Protein AF-A0A8T1IVX4-F1 (afdb_monomer_lite)

pLDDT: mean 85.38, 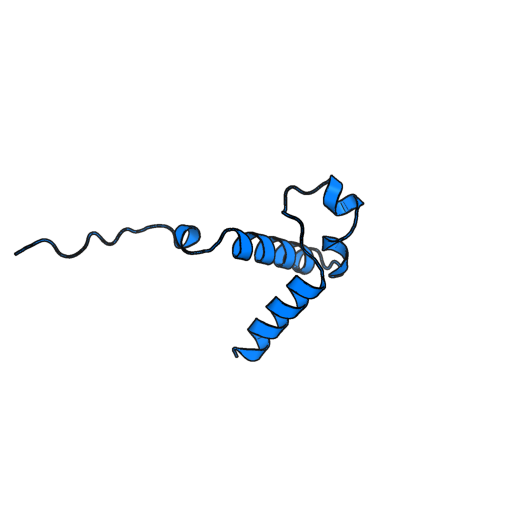std 17.12, range [41.03, 98.12]

Structure (mmCIF, N/CA/C/O backbone):
data_AF-A0A8T1IVX4-F1
#
_entry.id   AF-A0A8T1IVX4-F1
#
loop_
_atom_site.group_PDB
_atom_site.id
_atom_site.type_symbol
_atom_site.label_atom_id
_atom_site.label_alt_id
_atom_site.label_comp_id
_atom_site.label_asym_id
_atom_site.label_entity_id
_atom_site.label_seq_id
_atom_site.pdbx_PDB_ins_code
_atom_site.Cartn_x
_atom_site.Cartn_y
_atom_site.Cartn_z
_atom_site.occupancy
_atom_site.B_iso_or_equiv
_atom_site.auth_seq_id
_atom_site.auth_comp_id
_atom_site.auth_asym_id
_atom_site.auth_atom_id
_atom_site.pdbx_PDB_model_num
ATOM 1 N N . MET A 1 1 ? 29.515 31.378 -26.190 1.00 41.03 1 MET A N 1
ATOM 2 C CA . MET A 1 1 ? 29.710 30.150 -25.390 1.00 41.03 1 MET A CA 1
ATOM 3 C C . MET A 1 1 ? 28.702 30.189 -24.251 1.00 41.03 1 MET A C 1
ATOM 5 O O . MET A 1 1 ? 28.949 30.851 -23.253 1.00 41.03 1 MET A O 1
ATOM 9 N N . THR A 1 2 ? 27.509 29.627 -24.440 1.00 46.50 2 THR A N 1
ATOM 10 C CA . THR A 1 2 ? 26.432 29.697 -23.440 1.00 46.50 2 THR A CA 1
ATOM 11 C C . THR A 1 2 ? 26.506 28.499 -22.505 1.00 46.50 2 THR A C 1
ATOM 13 O O . THR A 1 2 ? 26.169 27.383 -22.880 1.00 46.50 2 THR A O 1
ATOM 16 N N . ASN A 1 3 ? 27.027 28.797 -21.315 1.00 42.22 3 ASN A N 1
ATOM 17 C CA . ASN A 1 3 ? 26.844 28.162 -20.012 1.00 42.22 3 ASN A CA 1
ATOM 18 C C . ASN A 1 3 ? 26.295 26.722 -20.014 1.00 42.22 3 ASN A C 1
ATOM 20 O O . ASN A 1 3 ? 25.090 26.499 -20.141 1.00 42.22 3 ASN A O 1
ATOM 24 N N . ALA A 1 4 ? 27.194 25.757 -19.808 1.00 47.75 4 ALA A N 1
ATOM 25 C CA . ALA A 1 4 ? 26.838 24.377 -19.527 1.00 47.75 4 ALA A CA 1
ATOM 26 C C . ALA A 1 4 ? 25.988 24.314 -18.250 1.00 47.75 4 ALA A C 1
ATOM 28 O O . ALA A 1 4 ? 26.448 24.668 -17.168 1.00 47.75 4 ALA A O 1
ATOM 29 N N . SER A 1 5 ? 24.735 23.906 -18.451 1.00 51.03 5 SER A N 1
ATOM 30 C CA . SER A 1 5 ? 23.795 23.297 -17.514 1.00 51.03 5 SER A CA 1
ATOM 31 C C . SER A 1 5 ? 24.145 23.461 -16.034 1.00 51.03 5 SER A C 1
ATOM 33 O O . SER A 1 5 ? 24.968 22.727 -15.490 1.00 51.03 5 SER A O 1
ATOM 35 N N . ALA A 1 6 ? 23.421 24.356 -15.360 1.00 51.75 6 ALA A N 1
ATOM 36 C CA . ALA A 1 6 ? 23.217 24.240 -13.927 1.00 51.75 6 ALA A CA 1
ATOM 37 C C . ALA A 1 6 ? 22.614 22.853 -13.673 1.00 51.75 6 ALA A C 1
ATOM 39 O O . ALA A 1 6 ? 21.432 22.621 -13.929 1.00 51.75 6 ALA A O 1
ATOM 40 N N . ALA A 1 7 ? 23.451 21.904 -13.257 1.00 54.91 7 ALA A N 1
ATOM 41 C CA . ALA A 1 7 ? 23.012 20.640 -12.706 1.00 54.91 7 ALA A CA 1
ATOM 42 C C . ALA A 1 7 ? 22.206 20.992 -11.458 1.00 54.91 7 ALA A C 1
ATOM 44 O O . ALA A 1 7 ? 22.751 21.227 -10.381 1.00 54.91 7 ALA A O 1
ATOM 45 N N . ALA A 1 8 ? 20.896 21.138 -11.645 1.00 55.53 8 ALA A N 1
ATOM 46 C CA . ALA A 1 8 ? 19.961 21.248 -10.558 1.00 55.53 8 ALA A CA 1
ATOM 47 C C . ALA A 1 8 ? 20.092 19.944 -9.778 1.00 55.53 8 ALA A C 1
ATOM 49 O O . ALA A 1 8 ? 19.602 18.900 -10.207 1.00 55.53 8 ALA A O 1
ATOM 50 N N . THR A 1 9 ? 20.761 20.010 -8.632 1.00 53.66 9 THR A N 1
ATOM 51 C CA . THR A 1 9 ? 20.647 19.034 -7.549 1.00 53.66 9 THR A CA 1
ATOM 52 C C . THR A 1 9 ? 19.216 19.109 -7.002 1.00 53.66 9 THR A C 1
ATOM 54 O O . THR A 1 9 ? 18.972 19.488 -5.863 1.00 53.66 9 THR A O 1
ATOM 57 N N . GLY A 1 10 ? 18.234 18.848 -7.863 1.00 57.62 10 GLY A N 1
ATOM 58 C CA . GLY A 1 10 ? 16.854 18.642 -7.491 1.00 57.62 10 GLY A CA 1
ATOM 59 C C . GLY A 1 10 ? 16.768 17.247 -6.907 1.00 57.62 10 GLY A C 1
ATOM 60 O O . GLY A 1 10 ? 17.149 16.272 -7.554 1.00 57.62 10 GLY A O 1
ATOM 61 N N . THR A 1 11 ? 16.306 17.149 -5.667 1.00 63.34 11 THR A N 1
ATOM 62 C CA . THR A 1 11 ? 16.027 15.876 -5.011 1.00 63.34 11 THR A CA 1
ATOM 63 C C . THR A 1 11 ? 15.199 15.001 -5.956 1.00 63.34 11 THR A C 1
ATOM 65 O O . THR A 1 11 ? 14.132 15.430 -6.392 1.00 63.34 11 THR A O 1
ATOM 68 N N . LEU A 1 12 ? 15.646 13.767 -6.239 1.00 64.88 12 LEU A N 1
ATOM 69 C CA . LEU A 1 12 ? 14.924 12.778 -7.069 1.00 64.88 12 LEU A CA 1
ATOM 70 C C . LEU A 1 12 ? 13.446 12.604 -6.664 1.00 64.88 12 LEU A C 1
ATOM 72 O O . LEU A 1 12 ? 12.626 12.159 -7.458 1.00 64.88 12 LEU A O 1
ATOM 76 N N . VAL A 1 13 ? 13.100 13.000 -5.438 1.00 61.47 13 VAL A N 1
ATOM 77 C CA . VAL A 1 13 ? 11.737 13.114 -4.911 1.00 61.47 13 VAL A CA 1
ATOM 78 C C . VAL A 1 13 ? 10.793 13.897 -5.834 1.00 61.47 13 VAL A C 1
ATOM 80 O O . VAL A 1 13 ? 9.636 13.508 -5.928 1.00 61.47 13 VAL A O 1
ATOM 83 N N . SER A 1 14 ? 11.244 14.935 -6.554 1.00 65.50 14 SER A N 1
ATOM 84 C CA . SER A 1 14 ? 10.363 15.668 -7.484 1.00 65.50 14 SER A CA 1
ATOM 85 C C . SER A 1 14 ? 9.955 14.849 -8.716 1.00 65.50 14 SER A C 1
ATOM 87 O O . SER A 1 14 ? 8.932 15.141 -9.330 1.00 65.50 14 SER A O 1
ATOM 89 N N . TRP A 1 15 ? 10.724 13.812 -9.061 1.00 70.12 15 TRP A N 1
ATOM 90 C CA . TRP A 1 15 ? 10.460 12.926 -10.197 1.00 70.12 15 TRP A CA 1
ATOM 91 C C . TRP A 1 15 ? 9.571 11.733 -9.837 1.00 70.12 15 TRP A C 1
ATOM 93 O O . TRP A 1 15 ? 8.99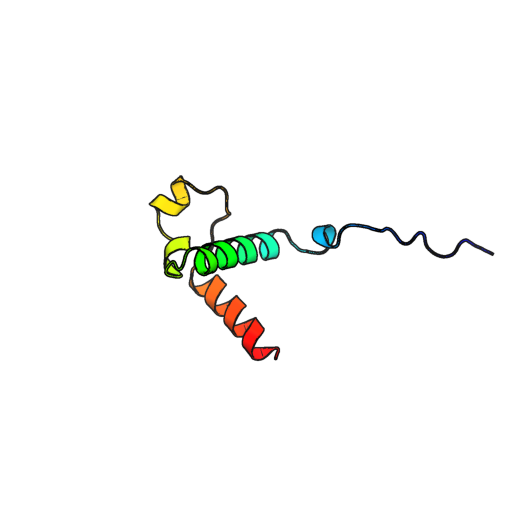5 11.097 -10.721 1.00 70.12 15 TRP A O 1
ATOM 103 N N . VAL A 1 16 ? 9.438 11.411 -8.548 1.00 80.12 16 VAL A N 1
ATOM 10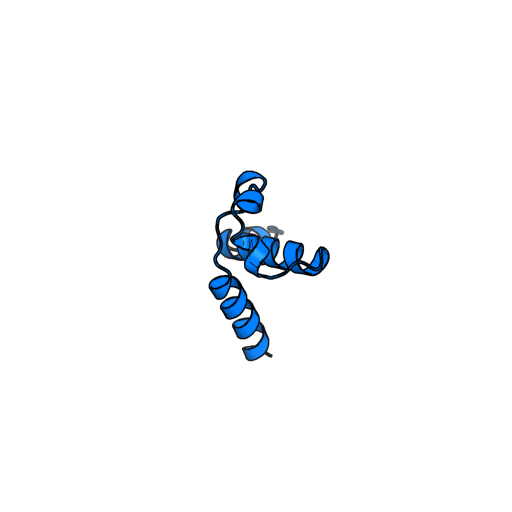4 C CA . VAL A 1 16 ? 8.604 10.295 -8.098 1.00 80.12 16 VAL A CA 1
ATOM 105 C C . VAL A 1 16 ? 7.175 10.781 -7.903 1.00 80.12 16 VAL A C 1
ATOM 107 O O . VAL A 1 16 ? 6.898 11.646 -7.076 1.00 80.12 16 VAL A O 1
ATOM 110 N N . SER A 1 17 ? 6.232 10.188 -8.640 1.00 85.44 17 SER A N 1
ATOM 111 C CA . SER A 1 17 ? 4.817 10.515 -8.446 1.00 85.44 17 SER A CA 1
ATOM 112 C C . SER A 1 17 ? 4.372 10.206 -7.011 1.00 85.44 17 SER A C 1
ATOM 114 O O . SER A 1 17 ? 4.683 9.143 -6.465 1.00 85.44 17 SER A O 1
ATOM 116 N N . GLN A 1 18 ? 3.554 11.086 -6.426 1.00 84.50 18 GLN A N 1
ATOM 117 C CA . GLN A 1 18 ? 3.006 10.893 -5.077 1.00 84.50 18 GLN A CA 1
ATOM 118 C C . GLN A 1 18 ? 2.302 9.534 -4.926 1.00 84.50 18 GLN A C 1
ATOM 120 O O . GLN A 1 18 ? 2.383 8.885 -3.887 1.00 84.50 18 GLN A O 1
ATOM 125 N N . LYS A 1 19 ? 1.658 9.055 -5.997 1.00 85.75 19 LYS A N 1
ATOM 126 C CA . LYS A 1 19 ? 1.005 7.742 -6.054 1.00 85.75 19 LYS A CA 1
ATOM 127 C C . LYS A 1 19 ? 1.981 6.589 -5.796 1.00 85.75 19 LYS A C 1
ATOM 129 O O . LYS A 1 19 ? 1.640 5.660 -5.066 1.00 85.75 19 LYS A O 1
ATOM 134 N N . VAL A 1 20 ? 3.174 6.641 -6.388 1.00 86.88 20 VAL A N 1
ATOM 135 C CA . VAL A 1 20 ? 4.225 5.629 -6.191 1.00 86.88 20 VAL A CA 1
ATOM 136 C C . VAL A 1 20 ? 4.793 5.733 -4.778 1.00 86.88 20 VAL A C 1
ATOM 138 O O . VAL A 1 20 ? 4.891 4.711 -4.099 1.00 86.88 20 VAL A O 1
ATOM 141 N N . SER A 1 21 ? 5.045 6.951 -4.290 1.00 89.50 21 SER A N 1
ATOM 142 C CA . SER A 1 21 ? 5.495 7.188 -2.911 1.00 89.50 21 SER A CA 1
ATOM 143 C C . SER A 1 21 ? 4.527 6.611 -1.875 1.00 89.50 21 SER A C 1
ATOM 145 O O . SER A 1 21 ? 4.951 5.936 -0.940 1.00 89.50 21 SER A O 1
ATOM 147 N N . ASN A 1 22 ? 3.217 6.788 -2.071 1.00 92.31 22 ASN A N 1
ATOM 148 C CA . ASN A 1 22 ? 2.194 6.262 -1.163 1.00 92.31 22 ASN A CA 1
ATOM 149 C C . ASN A 1 22 ? 2.156 4.727 -1.161 1.00 92.31 22 ASN A C 1
ATOM 151 O O . ASN A 1 22 ? 2.064 4.108 -0.103 1.00 92.31 22 ASN A O 1
ATOM 155 N N . ARG A 1 23 ? 2.251 4.096 -2.339 1.00 93.94 23 ARG A N 1
ATOM 156 C CA . ARG A 1 23 ? 2.292 2.627 -2.469 1.00 93.94 23 ARG A CA 1
ATOM 157 C C . ARG A 1 23 ? 3.526 2.042 -1.789 1.00 93.94 23 ARG A C 1
ATOM 159 O O . ARG A 1 23 ? 3.420 1.040 -1.088 1.00 93.94 23 ARG A O 1
ATOM 166 N N . TYR A 1 24 ? 4.675 2.688 -1.966 1.00 94.12 24 TYR A N 1
ATOM 167 C CA . TYR A 1 24 ? 5.908 2.293 -1.297 1.00 94.12 24 TYR A CA 1
ATOM 168 C C . TYR A 1 24 ? 5.810 2.458 0.224 1.00 94.12 24 TYR A C 1
ATOM 170 O O . TYR A 1 24 ? 6.207 1.556 0.954 1.00 94.12 24 TYR A O 1
ATOM 178 N N . ALA A 1 25 ? 5.233 3.561 0.714 1.00 96.12 25 ALA A N 1
ATOM 179 C CA . ALA A 1 25 ? 5.037 3.778 2.147 1.00 96.12 25 ALA A CA 1
ATOM 180 C C . ALA A 1 25 ? 4.183 2.671 2.790 1.00 96.12 25 ALA A C 1
ATOM 182 O O . ALA A 1 25 ? 4.547 2.163 3.851 1.00 96.12 25 ALA A O 1
ATOM 183 N N . TRP A 1 26 ? 3.109 2.241 2.116 1.00 97.50 26 TRP A N 1
ATOM 184 C CA . TRP A 1 26 ? 2.303 1.094 2.542 1.00 97.50 26 TRP A CA 1
ATOM 185 C C . TRP A 1 26 ? 3.113 -0.202 2.608 1.00 97.50 26 TRP A C 1
ATOM 187 O O . TRP A 1 26 ? 3.099 -0.874 3.637 1.00 97.50 26 TRP A O 1
ATOM 197 N N . LEU A 1 27 ? 3.843 -0.540 1.541 1.00 96.69 27 LEU A N 1
ATOM 198 C CA . LEU A 1 27 ? 4.665 -1.755 1.500 1.00 96.69 27 LEU A CA 1
ATOM 199 C C . LEU A 1 27 ? 5.743 -1.751 2.584 1.00 96.69 27 LEU A C 1
ATOM 201 O O . LEU A 1 27 ? 5.913 -2.747 3.281 1.00 96.69 27 LEU A O 1
ATOM 205 N N . ARG A 1 28 ? 6.429 -0.619 2.763 1.00 97.06 28 ARG A N 1
ATOM 206 C CA . ARG A 1 28 ? 7.439 -0.447 3.807 1.00 97.06 28 ARG A CA 1
ATOM 207 C C . ARG A 1 28 ? 6.839 -0.711 5.183 1.00 97.06 28 ARG A C 1
ATOM 209 O O . ARG A 1 28 ? 7.405 -1.471 5.952 1.00 97.06 28 ARG A O 1
ATOM 216 N N . TRP A 1 29 ? 5.692 -0.122 5.502 1.00 97.69 29 TRP A N 1
ATOM 217 C CA . TRP A 1 29 ? 5.070 -0.344 6.806 1.00 97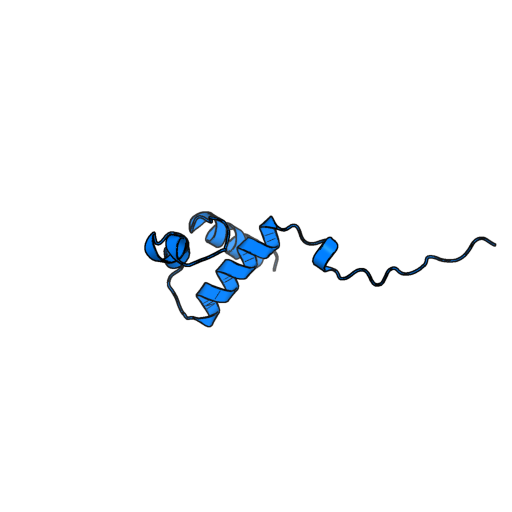.69 29 TRP A CA 1
ATOM 218 C C . TRP A 1 29 ? 4.703 -1.817 7.015 1.00 97.69 29 TRP A C 1
ATOM 220 O O . TRP A 1 29 ? 5.104 -2.413 8.012 1.00 97.69 29 TRP A O 1
ATOM 230 N N . ILE A 1 30 ? 4.014 -2.423 6.048 1.00 97.50 30 ILE A N 1
ATOM 231 C CA . ILE A 1 30 ? 3.577 -3.820 6.138 1.00 97.50 30 ILE A CA 1
ATOM 232 C C . ILE A 1 30 ? 4.770 -4.759 6.361 1.00 97.50 30 ILE A C 1
ATOM 234 O O . ILE A 1 30 ? 4.727 -5.595 7.260 1.00 97.50 30 ILE A O 1
ATOM 238 N N . VAL A 1 31 ? 5.849 -4.589 5.592 1.00 96.69 31 VAL A N 1
ATOM 239 C CA . VAL A 1 31 ? 7.046 -5.438 5.678 1.00 96.69 31 VAL A CA 1
ATOM 240 C C . VAL A 1 31 ? 7.802 -5.212 6.986 1.00 96.69 31 VAL A C 1
ATOM 242 O O . VAL A 1 31 ? 8.108 -6.174 7.686 1.00 96.69 31 VAL A O 1
ATOM 245 N N . MET A 1 32 ? 8.077 -3.957 7.355 1.00 98.12 32 MET A N 1
ATOM 246 C CA . MET A 1 32 ? 8.864 -3.646 8.555 1.00 98.12 32 MET A CA 1
ATOM 247 C C . MET A 1 32 ? 8.139 -4.020 9.853 1.00 98.12 32 MET A C 1
ATOM 249 O O . MET A 1 32 ? 8.795 -4.310 10.848 1.00 98.12 32 MET A O 1
ATOM 253 N N . SER A 1 33 ? 6.805 -4.017 9.855 1.00 97.56 33 SER A N 1
ATOM 254 C CA . SER A 1 33 ? 5.994 -4.429 11.00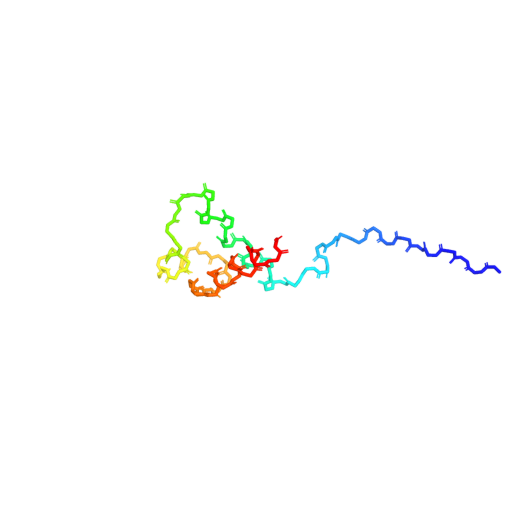7 1.00 97.56 33 SER A CA 1
ATOM 255 C C . SER A 1 33 ? 5.526 -5.885 10.939 1.00 97.56 33 SER A C 1
ATOM 257 O O . SER A 1 33 ? 4.789 -6.310 11.825 1.00 97.56 33 SER A O 1
ATOM 259 N N . ASN A 1 34 ? 5.941 -6.646 9.920 1.00 97.19 34 ASN A N 1
ATOM 260 C CA . ASN A 1 34 ? 5.535 -8.035 9.696 1.00 97.19 34 ASN A CA 1
ATOM 261 C C . ASN A 1 34 ? 4.004 -8.238 9.746 1.00 97.19 34 ASN A C 1
ATOM 263 O O . ASN A 1 34 ? 3.489 -9.134 10.416 1.00 97.19 34 ASN A O 1
ATOM 267 N N . LEU A 1 35 ? 3.269 -7.357 9.067 1.00 97.38 35 LEU A N 1
ATOM 268 C CA . LEU A 1 35 ? 1.808 -7.367 9.023 1.00 97.38 35 LEU A CA 1
ATOM 269 C C . LEU A 1 35 ? 1.301 -8.124 7.785 1.00 97.38 35 LEU A C 1
ATOM 271 O O . LEU A 1 35 ? 1.997 -8.196 6.769 1.00 97.38 35 LEU A O 1
ATOM 275 N N . PRO A 1 36 ? 0.069 -8.663 7.813 1.00 97.38 36 PRO A N 1
ATOM 276 C CA . PRO A 1 36 ? -0.555 -9.190 6.605 1.00 97.38 36 PRO A CA 1
ATOM 277 C C . PRO A 1 36 ? -0.839 -8.059 5.605 1.00 97.38 36 PRO A C 1
ATOM 279 O O . PRO A 1 36 ? -1.152 -6.937 6.002 1.00 97.38 36 PRO A O 1
ATOM 282 N N . LEU A 1 37 ? -0.818 -8.354 4.298 1.00 96.25 37 LEU A N 1
ATOM 283 C CA . LEU A 1 37 ? -1.136 -7.353 3.264 1.00 96.25 37 LEU A CA 1
ATOM 284 C C . LEU A 1 37 ? -2.530 -6.731 3.454 1.00 96.25 37 LEU A C 1
ATOM 286 O O . LEU A 1 37 ? -2.688 -5.537 3.219 1.00 96.25 37 LEU A O 1
ATOM 290 N N . SER A 1 38 ? -3.507 -7.508 3.943 1.00 97.00 38 SER A N 1
ATOM 291 C CA . SER A 1 38 ? -4.873 -7.046 4.255 1.00 97.00 38 SER A CA 1
ATOM 292 C C . SER A 1 38 ? -4.936 -5.913 5.279 1.00 97.00 38 SER A C 1
ATOM 294 O O . SER A 1 38 ? -5.946 -5.219 5.369 1.00 97.00 38 SER A O 1
ATOM 296 N N . PHE A 1 39 ? -3.849 -5.659 6.009 1.00 97.56 39 PHE A N 1
ATOM 297 C CA . PHE A 1 39 ? -3.741 -4.534 6.928 1.00 97.56 39 PHE A CA 1
ATOM 298 C C . PHE A 1 39 ? -4.020 -3.182 6.258 1.00 97.56 39 PHE A C 1
ATOM 300 O O . PHE A 1 39 ? -4.592 -2.299 6.897 1.00 97.56 39 PHE A O 1
ATOM 307 N N . CYS A 1 40 ? -3.665 -3.008 4.979 1.00 96.06 40 CYS A N 1
ATOM 308 C CA . CYS A 1 40 ? -3.895 -1.742 4.282 1.00 96.06 40 CYS A CA 1
ATOM 309 C C . CYS A 1 40 ? -5.373 -1.445 3.992 1.00 96.06 40 CYS A C 1
ATOM 311 O O . CYS A 1 40 ? -5.693 -0.303 3.671 1.00 96.06 40 CYS A O 1
ATOM 313 N N . GLU A 1 4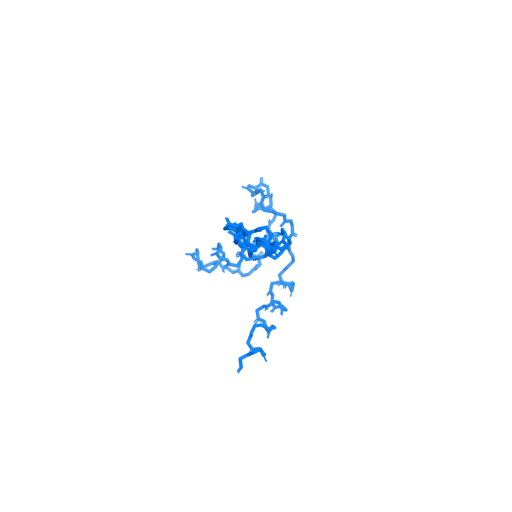1 ? -6.264 -2.428 4.115 1.00 97.19 41 GLU A N 1
ATOM 314 C CA . GLU A 1 41 ? -7.712 -2.289 3.906 1.00 97.19 41 GLU A CA 1
ATOM 315 C C . GLU A 1 41 ? -8.514 -2.327 5.212 1.00 97.19 41 GLU A C 1
ATOM 317 O O . GLU A 1 41 ? -9.716 -2.079 5.198 1.00 97.19 41 GLU A O 1
ATOM 322 N N . SER A 1 42 ? -7.859 -2.593 6.345 1.00 97.06 42 SER A N 1
ATOM 323 C CA . SER A 1 42 ? -8.497 -2.597 7.662 1.00 97.06 42 SER A CA 1
ATOM 324 C C . SER A 1 42 ? -9.121 -1.238 7.984 1.00 97.06 42 SER A C 1
ATOM 326 O O . SER A 1 42 ? -8.462 -0.198 7.888 1.00 97.06 42 SER A O 1
ATOM 328 N N . GLU A 1 43 ? -10.380 -1.251 8.423 1.00 96.12 43 GLU A N 1
ATOM 329 C CA . GLU A 1 43 ? -11.119 -0.042 8.792 1.00 96.12 43 GLU A CA 1
ATOM 330 C C . GLU A 1 43 ? -10.432 0.717 9.934 1.00 96.12 43 GLU A C 1
ATOM 332 O O . GLU A 1 43 ? -10.237 1.927 9.845 1.00 96.12 43 GLU A O 1
ATOM 337 N N . LEU A 1 44 ? -9.969 0.004 10.965 1.00 96.44 44 LEU A N 1
ATOM 338 C CA . LEU A 1 44 ? -9.217 0.614 12.064 1.00 96.44 44 LEU A CA 1
ATOM 339 C C . LEU A 1 44 ? -7.936 1.272 11.548 1.00 96.44 44 LEU A C 1
ATOM 341 O O . LEU A 1 44 ? -7.651 2.422 11.869 1.00 96.44 44 LEU A O 1
ATOM 345 N N . THR A 1 45 ? -7.184 0.592 10.682 1.00 96.06 45 THR A N 1
ATOM 346 C CA . THR A 1 45 ? -5.965 1.169 10.099 1.00 96.06 45 THR A CA 1
ATOM 347 C C . THR A 1 45 ? -6.275 2.435 9.306 1.00 96.06 45 THR A C 1
ATOM 349 O O . THR A 1 45 ? -5.537 3.412 9.410 1.00 96.06 45 THR A O 1
ATOM 352 N N . ARG A 1 46 ? -7.379 2.446 8.549 1.00 95.25 46 ARG A N 1
ATOM 353 C CA . ARG A 1 46 ? -7.848 3.620 7.803 1.00 95.25 46 ARG A CA 1
ATOM 354 C C . ARG A 1 46 ? -8.190 4.801 8.705 1.00 95.25 46 ARG A C 1
ATOM 356 O O . ARG A 1 46 ? -7.917 5.927 8.310 1.00 95.25 46 ARG A O 1
ATOM 363 N N . GLN A 1 47 ? -8.743 4.555 9.890 1.00 96.44 47 GLN A N 1
ATOM 364 C CA . GLN A 1 47 ? -9.073 5.609 10.854 1.00 96.44 47 GLN A CA 1
ATOM 365 C C . GLN A 1 47 ? -7.829 6.247 11.491 1.00 96.44 47 GLN A C 1
ATOM 367 O O . GLN A 1 47 ? -7.866 7.420 11.855 1.00 96.44 47 GLN A O 1
ATOM 372 N N . TYR A 1 48 ? -6.725 5.502 11.607 1.00 95.62 48 TYR A N 1
ATOM 373 C CA . TYR A 1 48 ? -5.518 5.955 12.312 1.00 95.62 48 TYR A CA 1
ATOM 374 C C . TYR A 1 48 ? -4.335 6.320 11.402 1.00 95.62 48 TYR A C 1
ATOM 376 O O . TYR A 1 48 ? -3.267 6.677 11.900 1.00 95.62 48 TYR A O 1
ATOM 384 N N . THR A 1 49 ? -4.483 6.243 10.077 1.00 95.62 49 THR A N 1
ATOM 385 C CA . THR A 1 49 ? -3.410 6.565 9.128 1.00 95.62 49 THR A CA 1
ATOM 386 C C . THR A 1 49 ? -3.720 7.790 8.278 1.00 95.62 49 THR A C 1
ATOM 388 O O . THR A 1 49 ? -4.850 8.007 7.859 1.00 95.62 49 THR A O 1
ATOM 391 N N . ASN A 1 50 ? -2.673 8.541 7.934 1.00 95.12 50 ASN A N 1
ATOM 392 C CA . ASN A 1 50 ? -2.732 9.595 6.919 1.00 95.12 50 ASN A CA 1
ATOM 393 C C . ASN A 1 50 ? -2.351 9.088 5.517 1.00 95.12 50 ASN A C 1
ATOM 395 O O . ASN A 1 50 ? -2.282 9.873 4.570 1.00 95.12 50 ASN A O 1
ATOM 399 N N . LEU A 1 51 ? -2.045 7.794 5.365 1.00 95.31 51 LEU A N 1
ATOM 400 C CA . LEU A 1 51 ? -1.720 7.228 4.062 1.00 95.31 51 LEU A CA 1
ATOM 401 C C . LEU A 1 51 ? -2.981 7.106 3.195 1.00 95.31 51 LEU A C 1
ATOM 403 O O . LEU A 1 51 ? -3.989 6.564 3.654 1.00 95.31 51 LEU A O 1
ATOM 407 N N . PRO A 1 52 ? -2.928 7.528 1.918 1.00 95.31 52 PRO A N 1
ATOM 408 C CA . PRO A 1 52 ? -4.068 7.398 1.022 1.00 95.31 52 PRO A CA 1
ATOM 409 C C . PRO A 1 52 ? -4.511 5.956 0.836 1.00 95.31 52 PRO A C 1
ATOM 411 O O . PRO A 1 52 ? -3.701 5.024 0.883 1.00 95.31 52 PRO A O 1
ATOM 414 N N . ALA A 1 53 ? -5.805 5.796 0.572 1.00 94.94 53 ALA A N 1
ATOM 415 C CA . ALA A 1 53 ? -6.405 4.489 0.449 1.00 94.94 53 ALA A CA 1
ATOM 416 C C . ALA A 1 53 ? -5.752 3.644 -0.659 1.00 94.94 53 ALA A C 1
ATOM 418 O O . ALA A 1 53 ? -5.586 4.101 -1.791 1.00 94.94 53 ALA A O 1
ATOM 419 N N . VAL A 1 54 ? -5.389 2.403 -0.333 1.00 95.69 54 VAL A N 1
ATOM 420 C CA . VAL A 1 54 ? -4.882 1.410 -1.289 1.00 95.69 54 VAL A CA 1
ATOM 421 C C . VAL A 1 54 ? -5.579 0.070 -1.086 1.00 95.69 54 VAL A C 1
ATOM 423 O O . VAL A 1 54 ? -5.942 -0.256 0.045 1.00 95.69 54 VAL A O 1
ATOM 426 N N . ALA A 1 55 ? -5.764 -0.666 -2.181 1.00 96.12 55 ALA A N 1
ATOM 427 C CA . ALA A 1 55 ? -6.272 -2.029 -2.161 1.00 96.12 55 ALA A CA 1
ATOM 428 C C . ALA A 1 55 ? -5.126 -3.050 -2.108 1.00 96.12 55 ALA A C 1
ATOM 430 O O . ALA A 1 55 ? -4.055 -2.814 -2.684 1.00 96.12 55 ALA A O 1
ATOM 431 N N . VAL A 1 56 ? -5.360 -4.203 -1.486 1.00 97.38 56 VAL A N 1
ATOM 432 C CA . VAL A 1 56 ? -4.388 -5.303 -1.387 1.00 97.38 56 VAL A CA 1
ATOM 433 C C . VAL A 1 56 ? -3.919 -5.739 -2.768 1.00 97.38 56 VAL A C 1
ATOM 435 O O . VAL A 1 56 ? -2.715 -5.861 -3.002 1.00 97.38 56 VAL A O 1
ATOM 438 N N . ASP A 1 57 ? -4.845 -5.900 -3.713 1.00 97.62 57 ASP A N 1
ATOM 439 C CA . ASP A 1 57 ? -4.508 -6.352 -5.064 1.00 97.62 57 ASP A CA 1
ATOM 440 C C . ASP A 1 57 ? -3.644 -5.340 -5.815 1.00 97.62 57 ASP A C 1
ATOM 442 O O . ASP A 1 57 ? -2.749 -5.719 -6.566 1.00 97.62 57 ASP A O 1
ATOM 446 N N . THR A 1 58 ? -3.808 -4.041 -5.540 1.00 95.94 58 THR A N 1
ATOM 447 C CA . THR A 1 58 ? -2.903 -3.026 -6.097 1.00 95.94 58 THR A CA 1
ATOM 448 C C . THR A 1 58 ? -1.474 -3.229 -5.601 1.00 95.94 58 THR A C 1
ATOM 450 O O . THR A 1 58 ? -0.534 -3.083 -6.381 1.00 95.94 58 THR A O 1
ATOM 453 N N . LEU A 1 59 ? -1.284 -3.548 -4.316 1.00 95.81 59 LEU A N 1
ATOM 454 C CA . LEU A 1 59 ? 0.046 -3.817 -3.770 1.00 95.81 59 LEU A CA 1
ATOM 455 C C . LEU A 1 59 ? 0.638 -5.103 -4.356 1.00 95.81 59 LEU A C 1
ATOM 457 O O . LEU A 1 59 ? 1.792 -5.076 -4.779 1.00 95.81 59 LEU A O 1
ATOM 461 N N . ARG A 1 60 ? -0.160 -6.173 -4.473 1.00 96.25 60 ARG A N 1
ATOM 462 C CA . ARG A 1 60 ? 0.259 -7.433 -5.111 1.00 96.25 60 ARG A CA 1
ATOM 463 C C . ARG A 1 60 ? 0.731 -7.220 -6.544 1.00 96.25 60 ARG A C 1
ATOM 465 O O . ARG A 1 60 ? 1.854 -7.590 -6.864 1.00 96.25 60 ARG A O 1
ATOM 472 N N . VAL A 1 61 ? -0.064 -6.542 -7.374 1.00 96.25 61 VAL A N 1
ATOM 473 C CA . VAL A 1 61 ? 0.298 -6.256 -8.772 1.00 96.25 61 VAL A CA 1
ATOM 474 C C . VAL A 1 61 ? 1.604 -5.462 -8.863 1.00 96.25 61 VAL A C 1
ATOM 476 O O . VAL A 1 61 ? 2.437 -5.754 -9.720 1.00 96.25 61 VAL A O 1
ATOM 479 N N . ASN A 1 62 ? 1.826 -4.486 -7.972 1.00 93.00 62 ASN A N 1
ATOM 480 C CA . ASN A 1 62 ? 3.092 -3.745 -7.948 1.00 93.00 62 ASN A CA 1
ATOM 481 C C . ASN A 1 62 ? 4.275 -4.659 -7.590 1.00 93.00 62 ASN A C 1
ATOM 483 O O . ASN A 1 62 ? 5.315 -4.573 -8.235 1.00 93.00 62 ASN A O 1
ATOM 487 N N . MET A 1 63 ? 4.125 -5.526 -6.583 1.00 93.50 63 MET A N 1
ATOM 488 C CA . MET A 1 63 ? 5.178 -6.463 -6.170 1.00 93.50 63 MET A CA 1
ATOM 489 C C . MET A 1 63 ? 5.513 -7.456 -7.285 1.00 93.50 63 MET A C 1
ATOM 491 O O . MET A 1 63 ? 6.684 -7.652 -7.598 1.00 93.50 63 MET A O 1
ATOM 495 N N . GLU A 1 64 ? 4.497 -8.019 -7.937 1.00 94.69 64 GLU A N 1
ATOM 496 C CA . GLU A 1 64 ? 4.683 -8.902 -9.089 1.00 94.69 64 GLU A CA 1
ATOM 497 C C . GLU A 1 64 ? 5.337 -8.198 -10.283 1.00 94.69 64 GLU A C 1
ATOM 499 O O . GLU A 1 64 ? 6.109 -8.792 -11.032 1.00 94.69 64 GLU A O 1
ATOM 504 N N . SER A 1 65 ? 5.014 -6.921 -10.502 1.00 91.94 65 SER A N 1
ATOM 505 C CA . SER A 1 65 ? 5.653 -6.138 -11.558 1.00 91.94 65 SER A CA 1
ATOM 506 C C . SER A 1 65 ? 7.148 -5.966 -11.309 1.00 91.94 65 SER A C 1
ATOM 508 O O . SER A 1 65 ? 7.902 -5.911 -12.275 1.00 91.94 65 SER A O 1
ATOM 510 N N . VAL A 1 66 ? 7.574 -5.867 -10.045 1.00 88.00 66 VAL A N 1
ATOM 511 C CA . VAL A 1 66 ? 8.994 -5.778 -9.685 1.00 88.00 66 VAL A CA 1
ATOM 512 C C . VAL A 1 66 ? 9.686 -7.117 -9.912 1.00 88.00 66 VAL A C 1
ATOM 514 O O . VAL A 1 66 ? 10.757 -7.134 -10.503 1.00 88.00 66 VAL A O 1
ATOM 517 N N . THR A 1 67 ? 9.079 -8.239 -9.518 1.00 90.62 67 THR A N 1
ATOM 518 C CA . THR A 1 67 ? 9.683 -9.564 -9.743 1.00 90.62 67 THR A CA 1
ATOM 519 C C . THR A 1 67 ? 9.768 -9.951 -11.215 1.00 90.62 67 THR A C 1
ATOM 521 O O . THR A 1 67 ? 10.689 -10.667 -11.576 1.00 90.62 67 THR A O 1
ATOM 524 N N . ARG A 1 68 ? 8.856 -9.475 -12.075 1.00 90.06 68 ARG A N 1
ATOM 525 C CA . ARG A 1 68 ? 8.937 -9.681 -13.535 1.00 90.06 68 ARG A CA 1
ATOM 526 C C . ARG A 1 68 ? 9.986 -8.812 -14.237 1.00 90.06 68 ARG A C 1
ATOM 528 O O . ARG A 1 68 ? 10.315 -9.092 -15.382 1.00 90.06 68 ARG A O 1
ATOM 535 N N . ALA A 1 69 ? 10.431 -7.727 -13.606 1.00 81.88 69 ALA A N 1
ATOM 536 C CA . ALA A 1 69 ? 11.396 -6.794 -14.190 1.00 81.88 69 ALA A CA 1
ATOM 537 C C . ALA A 1 69 ? 12.863 -7.195 -13.942 1.00 81.88 69 ALA A C 1
ATOM 539 O O . ALA A 1 69 ? 13.761 -6.530 -14.459 1.00 81.88 69 ALA A O 1
ATOM 540 N N . VAL A 1 70 ? 13.088 -8.237 -13.138 1.00 61.66 70 VAL A N 1
ATOM 541 C CA . VAL A 1 70 ? 14.393 -8.840 -12.829 1.00 61.66 70 VAL A CA 1
ATOM 542 C C . VAL A 1 70 ? 14.594 -10.064 -13.710 1.00 61.66 70 VAL A C 1
ATOM 544 O O . VAL A 1 70 ? 15.728 -10.231 -14.205 1.00 61.66 70 VAL A O 1
#

Sequence (70 aa):
MTNASAAATGTLVSWVSQKVSNRYAWLRWIVMSNLPLSFCESELTRQYTNLPAVAVDTLRVNMESVTRAV

Radius of gyration: 17.13 Å; chains: 1; bounding box: 41×40×38 Å

Secondary structure (DSSP, 8-state):
-----------GGGGS-HHHHHHHHHHHHHHHTT--GGGGG-HHHHHH--SPP--HHHHHHHHHHHHTT-

Organism: NCBI:txid29920

Foldseek 3Di:
DDDDDPPPPDPCVVVDDVVNVLLVVLVVVCVVVVHDLCCLVDPVSVVVDPRDRDDSVVNVVVVVVVVVVD